Protein AF-A0A2D7CC64-F1 (afdb_monomer_lite)

Secondary structure (DSSP, 8-state):
-PPPP-SPEEEEEES--TT--HHHHHHHHHHHHHTTTSSEEEEEESS--HHHHHHHHHHT--EE--SS-------HHHHHTTHHHHHHHHHHHHHHTSHHHHHHHTT--EEEE-SSTTTGGGGGGS-TTS-B----SS--TT----

Sequence (146 aa):
MSEASDGPALLIVKGSFAQYGGAERDVVRQLETWLQVFSSIRIATLHGHPDMEAEAARLGIPVFTPTQTWKGDTSVLVRITAASSRAASRAWRAFLSSEDGQASLDGVDVVHPASGEGGVEAADALPADLPLHVHMLEPRRGLHGE

Radius of gyration: 15.21 Å; chains: 1; bounding box: 34×33×43 Å

pLDDT: mean 81.71, std 17.35, range [36.97, 97.94]

Foldseek 3Di:
DQDQAPAFEEEEFEAECDVVDPLSVVVLVCVVVVRNHYNAYEYEYLYDDPVSVVSCVVVVHHYFYDPDRDDQDPDPVCVVVCVSLVSLLVSLLVRCPDPSNVVSPPRGQAYEQRDDRSSVSNVNNDDPPRHYDYDDPDDPVPPDDD

Structure (mmCIF, N/CA/C/O backbone):
data_AF-A0A2D7CC64-F1
#
_entry.id   AF-A0A2D7CC64-F1
#
loop_
_atom_site.group_PDB
_atom_site.id
_atom_site.type_symbol
_atom_site.label_atom_id
_atom_site.label_alt_id
_atom_site.label_comp_id
_atom_site.label_asym_id
_atom_site.label_entity_id
_atom_site.label_seq_id
_atom_site.pdbx_PDB_ins_code
_atom_site.Cartn_x
_atom_site.Cartn_y
_atom_site.Cartn_z
_atom_site.occupancy
_atom_site.B_iso_or_equiv
_atom_site.auth_seq_id
_atom_site.auth_comp_id
_atom_site.auth_asym_id
_atom_site.auth_atom_id
_atom_site.pdbx_PDB_model_num
ATOM 1 N N . MET A 1 1 ? -17.721 16.869 10.052 1.00 38.38 1 MET A N 1
ATOM 2 C CA . MET A 1 1 ? -17.011 15.852 10.851 1.00 38.38 1 MET A CA 1
ATOM 3 C C . MET A 1 1 ? -17.650 14.530 10.482 1.00 38.38 1 MET A C 1
ATOM 5 O O . MET A 1 1 ? -18.798 14.334 10.848 1.00 38.38 1 MET A O 1
ATOM 9 N N . SER A 1 2 ? -16.999 13.741 9.624 1.00 45.75 2 SER A N 1
ATOM 10 C CA . SER A 1 2 ? -17.501 12.416 9.232 1.00 45.75 2 SER A CA 1
ATOM 11 C C . SER A 1 2 ? -17.508 11.523 10.469 1.00 45.75 2 SER A C 1
ATOM 13 O O . SER A 1 2 ? -16.517 11.532 11.200 1.00 45.75 2 SER A O 1
ATOM 15 N N . GLU A 1 3 ? -18.598 10.803 10.730 1.00 50.25 3 GLU A N 1
ATOM 16 C CA . GLU A 1 3 ? -18.569 9.710 11.706 1.00 50.25 3 GLU A CA 1
ATOM 17 C C . GLU A 1 3 ? -17.494 8.702 11.280 1.00 50.25 3 GLU A C 1
ATOM 19 O O . GLU A 1 3 ? -17.304 8.457 10.085 1.00 50.25 3 GLU A O 1
ATOM 24 N N . ALA A 1 4 ? -16.747 8.175 12.251 1.00 56.34 4 ALA A N 1
ATOM 25 C CA . ALA A 1 4 ? -15.810 7.091 12.000 1.00 56.34 4 ALA A CA 1
ATOM 26 C C . ALA A 1 4 ? -16.622 5.852 11.607 1.00 56.34 4 ALA A C 1
ATOM 28 O O . ALA A 1 4 ? -17.507 5.430 12.348 1.00 56.34 4 ALA A O 1
ATOM 29 N N . SER A 1 5 ? -16.357 5.317 10.419 1.00 63.38 5 SER A N 1
ATOM 30 C CA . SER A 1 5 ? -17.005 4.101 9.935 1.00 63.38 5 SER A CA 1
ATOM 31 C C . SER A 1 5 ? -16.578 2.905 10.800 1.00 63.38 5 SER A C 1
ATOM 33 O O . SER A 1 5 ? -15.390 2.749 11.070 1.00 63.38 5 SER A O 1
ATOM 35 N N . ASP A 1 6 ? -17.522 2.040 11.182 1.00 82.06 6 ASP A N 1
ATOM 36 C CA . ASP A 1 6 ? -17.272 0.758 11.881 1.00 82.06 6 ASP A CA 1
ATOM 37 C C . ASP A 1 6 ? -16.826 -0.364 10.912 1.00 82.06 6 ASP A C 1
ATOM 39 O O . ASP A 1 6 ? -16.908 -1.555 11.200 1.00 82.06 6 ASP A O 1
ATOM 43 N N . GLY A 1 7 ? -16.425 0.010 9.693 1.00 89.25 7 GLY A N 1
ATOM 44 C CA . GLY A 1 7 ? -15.944 -0.912 8.670 1.00 89.25 7 GLY A CA 1
ATOM 45 C C . GLY A 1 7 ? -14.536 -1.455 8.946 1.00 89.25 7 GLY A C 1
ATOM 46 O O . GLY A 1 7 ? -13.840 -0.980 9.842 1.00 89.25 7 GLY A O 1
ATOM 47 N N . PRO A 1 8 ? -14.064 -2.426 8.151 1.00 94.75 8 PRO A N 1
ATOM 48 C CA . PRO A 1 8 ? -12.755 -3.040 8.364 1.00 94.75 8 PRO A CA 1
ATOM 49 C C . PRO A 1 8 ? -11.599 -2.050 8.150 1.00 94.75 8 PRO A C 1
ATOM 51 O O . PRO A 1 8 ? -11.731 -1.060 7.425 1.00 94.75 8 PRO A O 1
ATOM 54 N N . ALA A 1 9 ? -10.449 -2.328 8.756 1.00 96.38 9 ALA A N 1
ATOM 55 C CA . ALA A 1 9 ? -9.187 -1.657 8.489 1.00 96.38 9 ALA A CA 1
ATOM 56 C C . ALA A 1 9 ? -8.549 -2.208 7.204 1.00 96.38 9 ALA A C 1
ATOM 58 O O . ALA A 1 9 ? -8.242 -3.398 7.094 1.00 96.38 9 ALA A O 1
ATOM 59 N N . LEU A 1 10 ? -8.344 -1.330 6.222 1.00 96.94 10 LEU A N 1
ATOM 60 C CA . LEU A 1 10 ? -7.865 -1.677 4.887 1.00 96.94 10 LEU A CA 1
ATOM 61 C C . LEU A 1 10 ? -6.377 -1.363 4.717 1.00 96.94 10 LEU A C 1
ATOM 63 O O . LEU A 1 10 ? -5.946 -0.225 4.917 1.00 96.94 10 LEU A O 1
ATOM 67 N N . LEU A 1 11 ? -5.617 -2.331 4.207 1.00 97.19 11 LEU A N 1
ATOM 68 C CA . LEU A 1 11 ? -4.294 -2.095 3.632 1.00 97.19 11 LEU A CA 1
ATOM 69 C C . LEU A 1 11 ? -4.353 -2.165 2.105 1.00 97.19 11 LEU A C 1
ATOM 71 O O . LEU A 1 11 ? -4.629 -3.211 1.518 1.00 97.19 11 LEU A O 1
ATOM 75 N N . ILE A 1 12 ? -4.037 -1.057 1.445 1.00 95.50 12 ILE A N 1
ATOM 76 C CA . ILE A 1 12 ? -3.846 -1.008 -0.004 1.00 95.50 12 ILE A CA 1
ATOM 77 C C . ILE A 1 12 ? -2.398 -1.373 -0.305 1.00 95.50 12 ILE A C 1
ATOM 79 O O . ILE A 1 12 ? -1.474 -0.736 0.197 1.00 95.50 12 ILE A O 1
ATOM 83 N N . VAL A 1 13 ? -2.193 -2.362 -1.170 1.00 93.38 13 VAL A N 1
ATOM 84 C CA . VAL A 1 13 ? -0.859 -2.808 -1.583 1.00 93.38 13 VAL A CA 1
ATOM 85 C C . VAL A 1 13 ? -0.664 -2.530 -3.064 1.00 93.38 13 VAL A C 1
ATOM 87 O O . VAL A 1 13 ? -1.455 -2.977 -3.893 1.00 93.38 13 VAL A O 1
ATOM 90 N N . LYS A 1 14 ? 0.405 -1.819 -3.430 1.00 89.44 14 LYS A N 1
ATOM 91 C CA . LYS A 1 14 ? 0.748 -1.591 -4.840 1.00 89.44 14 LYS A CA 1
ATOM 92 C C . LYS A 1 14 ? 2.250 -1.643 -5.063 1.00 89.44 14 LYS A C 1
ATOM 94 O O . LYS A 1 14 ? 3.007 -1.016 -4.342 1.00 89.44 14 LYS A O 1
ATOM 99 N N . GLY A 1 15 ? 2.697 -2.384 -6.078 1.00 86.81 15 GLY A N 1
ATOM 100 C CA . GLY A 1 15 ? 4.132 -2.553 -6.340 1.00 86.81 15 GLY A CA 1
ATOM 101 C C . GLY A 1 15 ? 4.845 -1.233 -6.643 1.00 86.81 15 GLY A C 1
ATOM 102 O O . GLY A 1 15 ? 5.929 -0.979 -6.128 1.00 86.81 15 GLY A O 1
ATOM 103 N N . SER A 1 16 ? 4.241 -0.370 -7.459 1.00 86.44 16 SER A N 1
ATOM 104 C CA . SER A 1 16 ? 4.819 0.930 -7.789 1.00 86.44 16 SER A CA 1
ATOM 105 C C . SER A 1 16 ? 3.753 1.953 -8.165 1.00 86.44 16 SER A C 1
ATOM 107 O O . SER A 1 16 ? 2.830 1.650 -8.921 1.00 86.44 16 SER A O 1
ATOM 109 N N . PHE A 1 17 ? 3.927 3.179 -7.673 1.00 88.12 17 PHE A N 1
ATOM 110 C CA . PHE A 1 17 ? 3.231 4.383 -8.121 1.00 88.12 17 PHE A CA 1
ATOM 111 C C . PHE A 1 17 ? 4.078 5.231 -9.083 1.00 88.12 17 PHE A C 1
ATOM 113 O O . PHE A 1 17 ? 3.596 6.252 -9.560 1.00 88.12 17 PHE A O 1
ATOM 120 N N . ALA A 1 18 ? 5.305 4.815 -9.417 1.00 84.69 18 ALA A N 1
ATOM 121 C CA . ALA A 1 18 ? 6.281 5.644 -10.131 1.00 84.69 18 ALA A CA 1
ATOM 122 C C . ALA A 1 18 ? 5.812 6.131 -11.511 1.00 84.69 18 ALA A C 1
ATOM 124 O O . ALA A 1 18 ? 6.178 7.222 -11.935 1.00 84.69 18 ALA A O 1
ATOM 125 N N . GLN A 1 19 ? 5.012 5.329 -12.224 1.00 83.69 19 GLN A N 1
ATOM 126 C CA . GLN A 1 19 ? 4.438 5.738 -13.513 1.00 83.69 19 GLN A CA 1
ATOM 127 C C . GLN A 1 19 ? 3.271 6.717 -13.362 1.00 83.69 19 GLN A C 1
ATOM 129 O O . GLN A 1 19 ? 2.948 7.421 -14.315 1.00 83.69 19 GLN A O 1
ATOM 134 N N . TYR A 1 20 ? 2.617 6.700 -12.198 1.00 87.00 20 TYR A N 1
ATOM 135 C CA . TYR A 1 20 ? 1.445 7.499 -11.858 1.00 87.00 20 TYR A CA 1
ATOM 136 C C . TYR A 1 20 ? 0.396 7.577 -12.984 1.00 87.00 20 TYR A C 1
ATOM 138 O O . TYR A 1 20 ? -0.148 8.630 -13.327 1.00 87.00 20 TYR A O 1
ATOM 146 N N . GLY A 1 21 ? 0.142 6.425 -13.609 1.00 85.56 21 GLY A N 1
ATOM 147 C CA . GLY A 1 21 ? -0.718 6.265 -14.768 1.00 85.56 21 GLY A CA 1
ATOM 148 C C . GLY A 1 21 ? -2.202 6.271 -14.412 1.00 85.56 21 GLY A C 1
ATOM 149 O O . GLY A 1 21 ? -2.635 6.818 -13.399 1.00 85.56 21 GLY A O 1
ATOM 150 N N . GLY A 1 22 ? -3.029 5.719 -15.303 1.00 85.62 22 GLY A N 1
ATOM 151 C CA . GLY A 1 22 ? -4.475 5.629 -15.077 1.00 85.62 22 GLY A CA 1
ATOM 152 C C . GLY A 1 22 ? -4.822 4.809 -13.831 1.00 85.62 22 GLY A C 1
ATOM 153 O O . GLY A 1 22 ? -5.578 5.287 -12.995 1.00 85.62 22 GLY A O 1
ATOM 154 N N . ALA A 1 23 ? -4.214 3.630 -13.681 1.00 82.38 23 ALA A N 1
ATOM 155 C CA . ALA A 1 23 ? -4.484 2.717 -12.570 1.00 82.38 23 ALA A CA 1
ATOM 156 C C . ALA A 1 23 ? -4.039 3.288 -11.213 1.00 82.38 23 ALA A C 1
ATOM 158 O O . ALA A 1 23 ? -4.765 3.202 -10.230 1.00 82.38 23 ALA A O 1
ATOM 159 N N . GLU A 1 24 ? -2.859 3.910 -11.156 1.00 88.62 24 GLU A N 1
ATOM 160 C CA . GLU A 1 24 ? -2.337 4.558 -9.949 1.00 88.62 24 GLU A CA 1
ATOM 161 C C . GLU A 1 24 ? -3.239 5.711 -9.500 1.00 88.62 24 GLU A C 1
ATOM 163 O O . GLU A 1 24 ? -3.610 5.796 -8.331 1.00 88.62 24 GLU A O 1
ATOM 168 N N . ARG A 1 25 ? -3.616 6.589 -10.438 1.00 91.50 25 ARG A N 1
ATOM 169 C CA . ARG A 1 25 ? -4.472 7.743 -10.143 1.00 91.50 25 ARG A CA 1
ATOM 170 C C . ARG A 1 25 ? -5.891 7.333 -9.773 1.00 91.50 25 ARG A C 1
ATOM 172 O O . ARG A 1 25 ? -6.528 8.049 -9.011 1.00 91.50 25 ARG A O 1
ATOM 179 N N . ASP A 1 26 ? -6.385 6.219 -10.303 1.00 90.00 26 ASP A N 1
ATOM 180 C CA . ASP A 1 26 ? -7.705 5.696 -9.957 1.00 90.00 26 ASP A CA 1
ATOM 181 C C . ASP A 1 26 ? -7.780 5.256 -8.490 1.00 90.00 26 ASP A C 1
ATOM 183 O O . ASP A 1 26 ? -8.737 5.604 -7.802 1.00 90.00 26 ASP A O 1
ATOM 187 N N . VAL A 1 27 ? -6.735 4.593 -7.976 1.00 91.00 27 VAL A N 1
ATOM 188 C CA . VAL A 1 27 ? -6.624 4.274 -6.541 1.00 91.00 27 VAL A CA 1
ATOM 189 C C . VAL A 1 27 ? -6.649 5.554 -5.710 1.00 91.00 27 VAL A C 1
ATOM 191 O O . VAL A 1 27 ? -7.458 5.678 -4.796 1.00 91.00 27 VAL A O 1
ATOM 194 N N . VAL A 1 28 ? -5.800 6.529 -6.054 1.00 94.69 28 VAL A N 1
ATOM 195 C CA . VAL A 1 28 ? -5.671 7.780 -5.288 1.00 94.69 28 VAL A CA 1
ATOM 196 C C . VAL A 1 28 ? -6.982 8.572 -5.261 1.00 94.69 28 VAL A C 1
ATOM 198 O O . VAL A 1 28 ? -7.385 9.060 -4.210 1.00 94.69 28 VAL A O 1
ATOM 201 N N . ARG A 1 29 ? -7.701 8.648 -6.387 1.00 94.31 29 ARG A N 1
ATOM 202 C CA . ARG A 1 29 ? -8.990 9.357 -6.480 1.00 94.31 29 ARG A CA 1
ATOM 203 C C . ARG A 1 29 ? -10.101 8.729 -5.644 1.00 94.31 29 ARG A C 1
ATOM 205 O O . ARG A 1 29 ? -11.038 9.430 -5.276 1.00 94.31 29 ARG A O 1
ATOM 212 N N . GLN A 1 30 ? -10.025 7.430 -5.374 1.00 93.31 30 GLN A N 1
ATOM 213 C CA . GLN A 1 30 ? -11.050 6.719 -4.613 1.00 93.31 30 GLN A CA 1
ATOM 214 C C . GLN A 1 30 ? -10.851 6.811 -3.097 1.00 93.31 30 GLN A C 1
ATOM 216 O O . GLN A 1 30 ? -11.809 6.577 -2.361 1.00 93.31 30 GLN A O 1
ATOM 221 N N . LEU A 1 31 ? -9.657 7.192 -2.620 1.00 95.31 31 LEU A N 1
ATOM 222 C CA . LEU A 1 31 ? -9.299 7.175 -1.195 1.00 95.31 31 LEU A CA 1
ATOM 223 C C . LEU A 1 31 ? -10.304 7.926 -0.314 1.00 95.31 31 LEU A C 1
ATOM 225 O O . LEU A 1 31 ? -10.759 7.387 0.690 1.00 95.31 31 LEU A O 1
ATOM 229 N N . GLU A 1 32 ? -10.707 9.134 -0.712 1.00 94.62 32 GLU A N 1
ATOM 230 C CA . GLU A 1 32 ? -11.655 9.949 0.060 1.00 94.62 32 GLU A CA 1
ATOM 231 C C . GLU A 1 32 ? -13.034 9.281 0.192 1.00 94.62 32 GLU A C 1
ATOM 233 O O . GLU A 1 32 ? -13.670 9.359 1.242 1.00 94.62 32 GLU A O 1
ATOM 238 N N . THR A 1 33 ? -13.470 8.560 -0.847 1.00 94.44 33 THR A N 1
ATOM 239 C CA . THR A 1 33 ? -14.715 7.779 -0.811 1.00 94.44 33 THR A CA 1
ATOM 240 C C . THR A 1 33 ? -14.553 6.528 0.046 1.00 94.44 33 THR A C 1
ATOM 242 O O . THR A 1 33 ? -15.442 6.188 0.821 1.00 94.44 33 THR A O 1
ATOM 245 N N . TRP A 1 34 ? -13.415 5.842 -0.051 1.00 94.38 34 TRP A N 1
ATOM 246 C CA . TRP A 1 34 ? -13.147 4.640 0.736 1.00 94.38 34 TRP A CA 1
ATOM 247 C C . TRP A 1 34 ? -13.056 4.932 2.237 1.00 94.38 34 TRP A C 1
ATOM 249 O O . TRP A 1 34 ? -13.490 4.102 3.031 1.00 94.38 34 TRP A O 1
ATOM 259 N N . LEU A 1 35 ? -12.604 6.122 2.644 1.00 95.00 35 LEU A N 1
ATOM 260 C CA . LEU A 1 35 ? -12.630 6.551 4.052 1.00 95.00 35 LEU A CA 1
ATOM 261 C C . LEU A 1 35 ? -14.049 6.638 4.647 1.00 95.00 35 LEU A C 1
ATOM 263 O O . LEU A 1 35 ? -14.192 6.720 5.862 1.00 95.00 35 LEU A O 1
ATOM 267 N N . GLN A 1 36 ? -15.100 6.612 3.820 1.00 93.75 36 GLN A N 1
ATOM 268 C CA . GLN A 1 36 ? -16.493 6.535 4.281 1.00 93.75 36 GLN A CA 1
ATOM 269 C C . GLN A 1 36 ? -16.949 5.094 4.569 1.00 93.75 36 GLN A C 1
ATOM 271 O O . GLN A 1 36 ? -18.012 4.894 5.149 1.00 93.75 36 GLN A O 1
ATOM 276 N N . VAL A 1 37 ? -16.180 4.094 4.124 1.00 93.50 37 VAL A N 1
ATOM 277 C CA . VAL A 1 37 ? -16.540 2.664 4.158 1.00 93.50 37 VAL A CA 1
ATOM 278 C C . VAL A 1 37 ? -15.608 1.858 5.061 1.00 93.50 37 VAL A C 1
ATOM 280 O O . VAL A 1 37 ? -16.042 0.896 5.686 1.00 93.50 37 VAL A O 1
ATOM 283 N N . PHE A 1 38 ? -14.330 2.226 5.124 1.00 95.38 38 PHE A N 1
ATOM 284 C CA . PHE A 1 38 ? -13.318 1.569 5.948 1.00 95.38 38 PHE A CA 1
ATOM 285 C C . PHE A 1 38 ? -13.035 2.410 7.192 1.00 95.38 38 PHE A C 1
ATOM 287 O O . PHE A 1 38 ? -12.997 3.637 7.109 1.00 95.38 38 PHE A O 1
ATOM 294 N N . SER A 1 39 ? -12.839 1.769 8.347 1.00 94.19 39 SER A N 1
ATOM 295 C CA . SER A 1 39 ? -12.501 2.481 9.593 1.00 94.19 39 SER A CA 1
ATOM 296 C C . SER A 1 39 ? -11.129 3.147 9.525 1.00 94.19 39 SER A C 1
ATOM 298 O O . SER A 1 39 ? -10.918 4.222 10.085 1.00 94.19 39 SER A O 1
ATOM 300 N N . SER A 1 40 ? -10.189 2.522 8.816 1.00 95.81 40 SER A N 1
ATOM 301 C CA . SER A 1 40 ? -8.881 3.089 8.510 1.00 95.81 40 SER A CA 1
ATOM 302 C C . SER A 1 40 ? -8.365 2.577 7.171 1.00 95.81 40 SER A C 1
ATOM 304 O O . SER A 1 40 ? -8.701 1.476 6.735 1.00 95.81 40 SER A O 1
ATOM 306 N N . ILE A 1 41 ? -7.537 3.392 6.519 1.00 97.19 41 ILE A N 1
ATOM 307 C CA . ILE A 1 41 ? -6.839 3.030 5.287 1.00 97.19 41 ILE A CA 1
ATOM 308 C C . ILE A 1 41 ? -5.350 3.249 5.508 1.00 97.19 41 ILE A C 1
ATOM 310 O O . ILE A 1 41 ? -4.941 4.280 6.037 1.00 97.19 41 ILE A O 1
ATOM 314 N N . ARG A 1 42 ? -4.544 2.284 5.074 1.00 97.56 42 ARG A N 1
ATOM 315 C CA . ARG A 1 42 ? -3.082 2.353 4.998 1.00 97.56 42 ARG A CA 1
ATOM 316 C C . ARG A 1 42 ? -2.641 2.041 3.572 1.00 97.56 42 ARG A C 1
ATOM 318 O O . ARG A 1 42 ? -3.314 1.283 2.873 1.00 97.56 42 ARG A O 1
ATOM 325 N N . ILE A 1 43 ? -1.506 2.583 3.141 1.00 96.75 43 ILE A N 1
ATOM 326 C CA . ILE A 1 43 ? -0.910 2.262 1.836 1.00 96.75 43 ILE A CA 1
ATOM 327 C C . ILE A 1 43 ? 0.470 1.655 2.058 1.00 96.75 43 ILE A C 1
ATOM 329 O O . ILE A 1 43 ? 1.320 2.283 2.675 1.00 96.75 43 ILE A O 1
ATOM 333 N N . ALA A 1 44 ? 0.720 0.475 1.499 1.00 95.62 44 ALA A N 1
ATOM 334 C CA . ALA A 1 44 ? 2.053 -0.091 1.353 1.00 95.62 44 ALA A CA 1
ATOM 335 C C . ALA A 1 44 ? 2.459 -0.084 -0.126 1.00 95.62 44 ALA A C 1
ATOM 337 O O . ALA A 1 44 ? 1.740 -0.599 -0.991 1.00 95.62 44 ALA A O 1
ATOM 338 N N . THR A 1 45 ? 3.627 0.482 -0.430 1.00 93.25 45 THR A N 1
ATOM 339 C CA . THR A 1 45 ? 4.186 0.494 -1.786 1.00 93.25 45 THR A CA 1
ATOM 340 C C . THR A 1 45 ? 5.684 0.255 -1.787 1.00 93.25 45 THR A C 1
ATOM 342 O O . THR A 1 45 ? 6.390 0.751 -0.919 1.00 93.25 45 THR A O 1
ATOM 345 N N . LEU A 1 46 ? 6.204 -0.468 -2.783 1.00 90.69 46 LEU A N 1
ATOM 346 C CA . LEU A 1 46 ? 7.656 -0.609 -2.943 1.00 90.69 46 LEU A CA 1
ATOM 347 C C . LEU A 1 46 ? 8.290 0.615 -3.627 1.00 90.69 46 LEU A C 1
ATOM 349 O O . LEU A 1 46 ? 9.515 0.764 -3.619 1.00 90.69 46 LEU A O 1
ATOM 353 N N . HIS A 1 47 ? 7.469 1.475 -4.241 1.00 88.94 47 HIS A N 1
ATOM 354 C CA . HIS A 1 47 ? 7.906 2.699 -4.905 1.00 88.94 47 HIS A CA 1
ATOM 355 C C . HIS A 1 47 ? 6.794 3.754 -4.903 1.00 88.94 47 HIS A C 1
ATOM 357 O O . HIS A 1 47 ? 5.782 3.600 -5.592 1.00 88.94 47 HIS A O 1
ATOM 363 N N . GLY A 1 48 ? 6.980 4.816 -4.118 1.00 88.88 48 GLY A N 1
ATOM 364 C CA . GLY A 1 48 ? 6.051 5.944 -4.007 1.00 88.88 48 GLY A CA 1
ATOM 365 C C . GLY A 1 48 ? 6.025 6.876 -5.224 1.00 88.88 48 GLY A C 1
ATOM 366 O O . GLY A 1 48 ? 6.739 6.681 -6.209 1.00 88.88 48 GLY A O 1
ATOM 367 N N . HIS A 1 49 ? 5.166 7.891 -5.147 1.00 91.75 49 HIS A N 1
ATOM 368 C CA . HIS A 1 49 ? 5.105 9.011 -6.085 1.00 91.75 49 HIS A CA 1
ATOM 369 C C . HIS A 1 49 ? 4.687 10.272 -5.313 1.00 91.75 49 HIS A C 1
ATOM 371 O O . HIS A 1 49 ? 3.737 10.177 -4.532 1.00 91.75 49 HIS A O 1
ATOM 377 N N . PRO A 1 50 ? 5.306 11.446 -5.550 1.00 93.44 50 PRO A N 1
ATOM 378 C CA . PRO A 1 50 ? 5.038 12.654 -4.764 1.00 93.44 50 PRO A CA 1
ATOM 379 C C . PRO A 1 50 ? 3.558 13.047 -4.704 1.00 93.44 50 PRO A C 1
ATOM 381 O O . PRO A 1 50 ? 3.051 13.369 -3.636 1.00 93.44 50 PRO A O 1
ATOM 384 N N . ASP A 1 51 ? 2.838 12.958 -5.825 1.00 94.62 51 ASP A N 1
ATOM 385 C CA . ASP A 1 51 ? 1.408 13.302 -5.859 1.00 94.62 51 ASP A CA 1
ATOM 386 C C . ASP A 1 51 ? 0.540 12.326 -5.046 1.00 94.62 51 ASP A C 1
ATOM 388 O O . ASP A 1 51 ? -0.465 12.733 -4.468 1.00 94.62 51 ASP A O 1
ATOM 392 N N . MET A 1 52 ? 0.921 11.044 -4.989 1.00 95.38 52 MET A N 1
ATOM 393 C CA . MET A 1 52 ? 0.232 10.052 -4.157 1.00 95.38 52 MET A CA 1
ATOM 394 C C . MET A 1 52 ? 0.486 10.336 -2.678 1.00 95.38 52 MET A C 1
ATOM 396 O O . MET A 1 52 ? -0.449 10.339 -1.886 1.00 95.38 52 MET A O 1
ATOM 400 N N . GLU A 1 53 ? 1.742 10.611 -2.321 1.00 96.25 53 GLU A N 1
ATOM 401 C CA . GLU A 1 53 ? 2.153 10.912 -0.947 1.00 96.25 53 GLU A CA 1
ATOM 402 C C . GLU A 1 53 ? 1.508 12.204 -0.438 1.00 96.25 53 GLU A C 1
ATOM 404 O O . GLU A 1 53 ? 1.039 12.249 0.697 1.00 96.25 53 GLU A O 1
ATOM 409 N N . ALA A 1 54 ? 1.420 13.232 -1.286 1.00 97.38 54 ALA A N 1
ATOM 410 C CA . ALA A 1 54 ? 0.750 14.487 -0.963 1.00 97.38 54 ALA A CA 1
ATOM 411 C C . ALA A 1 54 ? -0.746 14.284 -0.689 1.00 97.38 54 ALA A C 1
ATOM 413 O O . ALA A 1 54 ? -1.274 14.834 0.278 1.00 97.38 54 ALA A O 1
ATOM 414 N N . GLU A 1 55 ? -1.424 13.475 -1.505 1.00 97.56 55 GLU A N 1
ATOM 415 C CA . GLU A 1 55 ? -2.845 13.191 -1.312 1.00 97.56 55 GLU A CA 1
ATOM 416 C C . GLU A 1 55 ? -3.095 12.299 -0.089 1.00 97.56 55 GLU A C 1
ATOM 418 O O . GLU A 1 55 ? -3.994 12.577 0.705 1.00 97.56 55 GLU A O 1
ATOM 423 N N . ALA A 1 56 ? -2.264 11.276 0.124 1.00 97.38 56 ALA A N 1
ATOM 424 C CA . ALA A 1 56 ? -2.328 10.447 1.322 1.00 97.38 56 ALA A CA 1
ATOM 425 C C . ALA A 1 56 ? -2.116 11.294 2.588 1.00 97.38 56 ALA A C 1
ATOM 427 O O . ALA A 1 56 ? -2.903 11.202 3.528 1.00 97.38 56 ALA A O 1
ATOM 428 N N . ALA A 1 57 ? -1.133 12.200 2.582 1.00 97.75 57 ALA A N 1
ATOM 429 C CA . ALA A 1 57 ? -0.899 13.135 3.678 1.00 97.75 57 ALA A CA 1
ATOM 430 C C . ALA A 1 57 ? -2.086 14.090 3.897 1.00 97.75 57 ALA A C 1
ATOM 432 O O . ALA A 1 57 ? -2.489 14.299 5.042 1.00 97.75 57 ALA A O 1
ATOM 433 N N . ARG A 1 58 ? -2.689 14.627 2.823 1.00 97.94 58 ARG A N 1
ATOM 434 C CA . ARG A 1 58 ? -3.900 15.471 2.896 1.00 97.94 58 ARG A CA 1
ATOM 435 C C . ARG A 1 58 ? -5.054 14.747 3.591 1.00 97.94 58 ARG A C 1
ATOM 437 O O . ARG A 1 58 ? -5.804 15.371 4.339 1.00 97.94 58 ARG A O 1
ATOM 444 N N . LEU A 1 59 ? -5.191 13.449 3.334 1.00 97.25 59 LEU A N 1
ATOM 445 C CA . LEU A 1 59 ? -6.247 12.594 3.871 1.00 97.25 59 LEU A CA 1
ATOM 446 C C . LEU 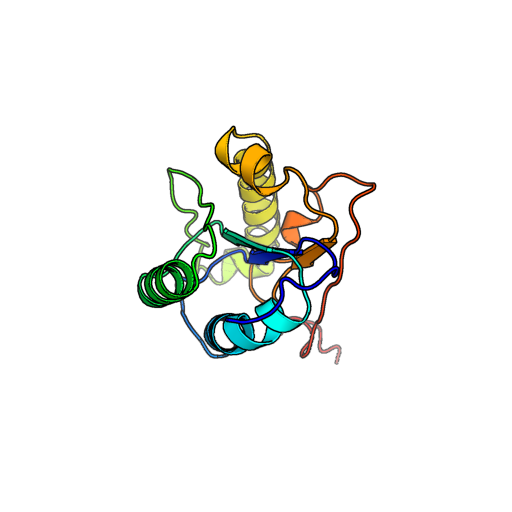A 1 59 ? -5.901 11.953 5.227 1.00 97.25 59 LEU A C 1
ATOM 448 O O . LEU A 1 59 ? -6.746 11.273 5.803 1.00 97.25 59 LEU A O 1
ATOM 452 N N . GLY A 1 60 ? -4.685 12.154 5.748 1.00 97.06 60 GLY A N 1
ATOM 453 C CA . GLY A 1 60 ? -4.222 11.505 6.979 1.00 97.06 60 GLY A CA 1
ATOM 454 C C . GLY A 1 60 ? -3.997 9.993 6.839 1.00 97.06 60 GLY A C 1
ATOM 455 O O . GLY A 1 60 ? -4.037 9.274 7.834 1.00 97.06 60 GLY A O 1
ATOM 456 N N . ILE A 1 61 ? -3.773 9.507 5.617 1.00 97.81 61 ILE A N 1
ATOM 457 C CA . ILE A 1 61 ? -3.518 8.099 5.308 1.00 97.81 61 ILE A CA 1
ATOM 458 C C . ILE A 1 61 ? -2.012 7.825 5.444 1.00 97.81 61 ILE A C 1
ATOM 460 O O . ILE A 1 61 ? -1.218 8.423 4.712 1.00 97.81 61 ILE A O 1
ATOM 464 N N . PRO A 1 62 ? -1.581 6.919 6.341 1.00 97.38 62 PRO A N 1
ATOM 465 C CA . PRO A 1 62 ? -0.179 6.541 6.451 1.00 97.38 62 PRO A CA 1
ATOM 466 C C . PRO A 1 62 ? 0.281 5.747 5.220 1.00 97.38 62 PRO A C 1
ATOM 468 O O . PRO A 1 62 ? -0.403 4.832 4.743 1.00 97.38 62 PRO A O 1
ATOM 471 N N . VAL A 1 63 ? 1.476 6.091 4.738 1.00 96.69 63 VAL A N 1
ATOM 472 C CA . VAL A 1 63 ? 2.148 5.435 3.613 1.00 96.69 63 VAL A CA 1
ATOM 473 C C . VAL A 1 63 ? 3.411 4.755 4.122 1.00 96.69 63 VAL A C 1
ATOM 475 O O . VAL A 1 63 ? 4.268 5.393 4.728 1.00 96.69 63 VAL A O 1
ATOM 478 N N . PHE A 1 64 ? 3.537 3.467 3.832 1.00 95.75 64 PHE A N 1
ATOM 479 C CA . PHE A 1 64 ? 4.684 2.644 4.172 1.00 95.75 64 PHE A CA 1
ATOM 480 C C . PHE A 1 64 ? 5.435 2.279 2.891 1.00 95.75 64 PHE A C 1
ATOM 482 O O . PHE A 1 64 ? 4.865 1.735 1.940 1.00 95.75 64 PHE A O 1
ATOM 489 N N . THR A 1 65 ? 6.726 2.592 2.864 1.00 91.06 65 THR A N 1
ATOM 490 C CA . THR A 1 65 ? 7.625 2.310 1.742 1.00 91.06 65 THR A CA 1
ATOM 491 C C . THR A 1 65 ? 8.972 1.846 2.284 1.00 91.06 65 THR A C 1
ATOM 493 O O . THR A 1 65 ? 9.409 2.353 3.316 1.00 91.06 65 THR A O 1
ATOM 496 N N . PRO A 1 66 ? 9.673 0.909 1.623 1.00 85.62 66 PRO A N 1
ATOM 497 C CA . PRO A 1 66 ? 11.021 0.545 2.030 1.00 85.62 66 PRO A CA 1
ATOM 498 C C . PRO A 1 66 ? 11.966 1.750 1.930 1.00 85.62 66 PRO A C 1
ATOM 500 O O . PRO A 1 66 ? 11.866 2.557 1.002 1.00 85.62 66 PRO A O 1
ATOM 503 N N . THR A 1 67 ? 12.946 1.819 2.838 1.00 75.44 67 THR A N 1
ATOM 504 C CA . THR A 1 67 ? 14.001 2.852 2.844 1.00 75.44 67 THR A CA 1
ATOM 505 C C . THR A 1 67 ? 14.774 2.899 1.524 1.00 75.44 67 THR A C 1
ATOM 507 O O . THR A 1 67 ? 15.221 3.958 1.089 1.00 75.44 67 THR A O 1
ATOM 510 N N . GLN A 1 68 ? 14.930 1.744 0.868 1.00 70.81 68 GLN A N 1
ATOM 511 C CA . GLN A 1 68 ? 15.462 1.650 -0.484 1.00 70.81 68 GLN A CA 1
ATOM 512 C C . GLN A 1 68 ? 14.331 1.327 -1.459 1.00 70.81 68 GLN A C 1
ATOM 514 O O . GLN A 1 68 ? 13.771 0.233 -1.449 1.00 70.81 68 GLN A O 1
ATOM 519 N N . THR A 1 69 ? 14.023 2.289 -2.323 1.00 67.94 69 THR A N 1
ATOM 520 C CA . THR A 1 69 ? 12.967 2.183 -3.328 1.00 67.94 69 THR A CA 1
ATOM 521 C C . THR A 1 69 ? 13.234 1.051 -4.317 1.00 67.94 69 THR A C 1
ATOM 523 O O . THR A 1 69 ? 14.293 0.999 -4.952 1.00 67.94 69 THR A O 1
ATOM 526 N N . TRP A 1 70 ? 12.245 0.180 -4.517 1.00 65.25 70 TRP A N 1
ATOM 527 C CA . TRP A 1 70 ? 12.296 -0.830 -5.566 1.00 65.25 70 TRP A CA 1
ATOM 528 C C . TRP A 1 70 ? 12.121 -0.172 -6.938 1.00 65.25 70 TRP A C 1
ATOM 530 O O . TRP A 1 70 ? 11.118 0.485 -7.227 1.00 65.25 70 TRP A O 1
ATOM 540 N N . LYS A 1 71 ? 13.094 -0.361 -7.826 1.00 60.19 71 LYS A N 1
ATOM 541 C CA . LYS A 1 71 ? 12.962 -0.000 -9.239 1.00 60.19 71 LYS A CA 1
ATOM 542 C C . LYS A 1 71 ? 12.648 -1.274 -10.009 1.00 60.19 71 LYS A C 1
ATOM 544 O O . LYS A 1 71 ? 13.493 -2.159 -10.090 1.00 60.19 71 LYS A O 1
ATOM 549 N N . GLY A 1 72 ? 11.433 -1.374 -10.543 1.00 55.56 72 GLY A N 1
ATOM 550 C CA . GLY A 1 72 ? 11.105 -2.435 -11.488 1.00 55.56 72 GLY A CA 1
ATOM 551 C C . GLY A 1 72 ? 12.022 -2.353 -12.708 1.00 55.56 72 GLY A C 1
ATOM 552 O O . GLY A 1 72 ? 12.252 -1.268 -13.248 1.00 55.56 72 GLY A O 1
ATOM 553 N N . ASP A 1 73 ? 12.567 -3.491 -13.133 1.00 53.03 73 ASP A N 1
ATOM 554 C CA . ASP A 1 73 ? 13.411 -3.556 -14.323 1.00 53.03 73 ASP A CA 1
ATOM 555 C C . ASP A 1 73 ? 12.548 -3.421 -15.585 1.00 53.03 73 ASP A C 1
ATOM 557 O O . ASP A 1 73 ? 11.743 -4.286 -15.927 1.00 53.03 73 ASP A O 1
ATOM 561 N N . THR A 1 74 ? 12.748 -2.333 -16.330 1.00 49.00 74 THR A N 1
ATOM 562 C CA . THR A 1 74 ? 11.983 -1.997 -17.546 1.00 49.00 74 THR A CA 1
ATOM 563 C C . THR A 1 74 ? 12.410 -2.784 -18.794 1.00 49.00 74 THR A C 1
ATOM 565 O O . THR A 1 74 ? 11.807 -2.623 -19.862 1.00 49.00 74 THR A O 1
ATOM 568 N N . SER A 1 75 ? 13.398 -3.676 -18.680 1.00 44.75 75 SER A N 1
ATOM 569 C CA . SER A 1 75 ? 13.910 -4.496 -19.785 1.00 44.75 75 SER A CA 1
ATOM 570 C C . SER A 1 75 ? 12.873 -5.504 -20.307 1.00 44.75 75 SER A C 1
ATOM 572 O O . SER A 1 75 ? 12.300 -6.294 -19.556 1.00 44.75 75 SER A O 1
ATOM 574 N N . VAL A 1 76 ? 12.668 -5.520 -21.630 1.00 44.53 76 VAL A N 1
ATOM 575 C CA . VAL A 1 76 ? 11.746 -6.432 -22.343 1.00 44.53 76 VAL A CA 1
ATOM 576 C C . VAL A 1 76 ? 12.055 -7.910 -22.054 1.00 44.53 76 VAL A C 1
ATOM 578 O O . VAL A 1 76 ? 11.135 -8.709 -21.897 1.00 44.53 76 VAL A O 1
ATOM 581 N N . LEU A 1 77 ? 13.334 -8.268 -21.907 1.00 36.97 77 LEU A N 1
ATOM 582 C CA . LEU A 1 77 ? 13.780 -9.645 -21.645 1.00 36.97 77 LEU A CA 1
ATOM 583 C C . LEU A 1 77 ? 13.430 -10.131 -20.221 1.00 36.97 77 LEU A C 1
ATOM 585 O O . LEU A 1 77 ? 13.202 -11.321 -20.004 1.00 36.97 77 LEU A O 1
ATOM 589 N N . VAL A 1 78 ? 13.337 -9.220 -19.247 1.00 47.22 78 VAL A N 1
ATOM 590 C CA . VAL A 1 78 ? 13.019 -9.537 -17.838 1.00 47.22 78 VAL A CA 1
ATOM 591 C C . VAL A 1 78 ? 11.528 -9.843 -17.656 1.00 47.22 78 VAL A C 1
ATOM 593 O O . VAL A 1 78 ? 11.165 -10.715 -16.863 1.00 47.22 78 VAL A O 1
ATOM 596 N N . ARG A 1 79 ? 10.662 -9.192 -18.447 1.00 42.84 79 ARG A N 1
ATOM 597 C CA . ARG A 1 79 ? 9.213 -9.452 -18.452 1.00 42.84 79 ARG A CA 1
ATOM 598 C C . ARG A 1 79 ? 8.865 -10.838 -18.999 1.00 42.84 79 ARG A C 1
ATOM 600 O O . ARG A 1 79 ? 8.007 -11.507 -18.435 1.00 42.84 79 ARG A O 1
ATOM 607 N N . ILE A 1 80 ? 9.566 -11.295 -20.041 1.00 42.31 80 ILE A N 1
ATOM 608 C CA . ILE A 1 80 ? 9.332 -12.608 -20.678 1.00 42.31 80 ILE A CA 1
ATOM 609 C C . ILE A 1 80 ? 9.724 -13.773 -19.748 1.00 42.31 80 ILE A C 1
ATOM 611 O O . ILE A 1 80 ? 9.129 -14.842 -19.802 1.00 42.31 80 ILE A O 1
ATOM 615 N N . THR A 1 81 ? 10.692 -13.576 -18.849 1.00 44.28 81 THR A N 1
ATOM 616 C CA . THR A 1 81 ? 11.234 -14.653 -17.997 1.00 44.28 81 THR A CA 1
ATOM 617 C C . THR A 1 81 ? 10.549 -14.791 -16.632 1.00 44.28 81 THR A C 1
ATOM 619 O O . THR A 1 81 ? 11.032 -15.552 -15.790 1.00 44.28 81 THR A O 1
ATOM 622 N N . ALA A 1 82 ? 9.463 -14.047 -16.368 1.00 57.44 82 ALA A N 1
ATOM 623 C CA . ALA A 1 82 ? 8.849 -13.880 -15.038 1.00 57.44 82 ALA A CA 1
ATOM 624 C C . ALA A 1 82 ? 9.830 -13.380 -13.951 1.00 57.44 82 ALA A C 1
ATOM 626 O O . ALA A 1 82 ? 9.569 -13.474 -12.748 1.00 57.44 82 ALA A O 1
ATOM 627 N N . ALA A 1 83 ? 10.988 -12.848 -14.355 1.00 56.72 83 ALA A N 1
ATOM 628 C CA . ALA A 1 83 ? 12.010 -12.365 -13.439 1.00 56.72 83 ALA A CA 1
ATOM 629 C C . ALA A 1 83 ? 11.563 -11.093 -12.703 1.00 56.72 83 ALA A C 1
ATOM 631 O O . ALA A 1 83 ? 11.904 -10.948 -11.530 1.00 56.72 83 ALA A O 1
ATOM 632 N N . SER A 1 84 ? 10.737 -10.248 -13.335 1.00 63.44 84 SER A N 1
ATOM 633 C CA . SER A 1 84 ? 10.122 -9.083 -12.683 1.00 63.44 84 SER A CA 1
ATOM 634 C C . SER A 1 84 ? 9.173 -9.485 -11.549 1.00 63.44 84 SER A C 1
ATOM 636 O O . SER A 1 84 ? 9.254 -8.928 -10.459 1.00 63.44 84 SER A O 1
ATOM 638 N N . SER A 1 85 ? 8.358 -10.524 -11.756 1.00 68.81 85 SER A N 1
ATOM 639 C CA . SER A 1 85 ? 7.447 -11.056 -10.734 1.00 68.81 85 SER A CA 1
ATOM 640 C C . SER A 1 85 ? 8.215 -11.633 -9.537 1.00 68.81 85 SER A C 1
ATOM 642 O O . SER A 1 85 ? 8.018 -11.212 -8.401 1.00 68.81 85 SER A O 1
ATOM 644 N N . ARG A 1 86 ? 9.220 -12.492 -9.780 1.00 76.25 86 ARG A N 1
ATOM 645 C CA . ARG A 1 86 ? 10.075 -13.022 -8.696 1.00 76.25 86 ARG A CA 1
ATOM 646 C C . ARG A 1 86 ? 10.835 -11.925 -7.945 1.00 76.25 86 ARG A C 1
ATOM 648 O O . ARG A 1 86 ? 11.083 -12.068 -6.749 1.00 76.25 86 ARG A O 1
ATOM 655 N N . ALA A 1 87 ? 11.257 -10.867 -8.637 1.00 78.75 87 ALA A N 1
ATOM 656 C CA . ALA A 1 87 ? 11.913 -9.723 -8.014 1.00 78.75 87 ALA A CA 1
ATOM 657 C C . ALA A 1 87 ? 10.948 -8.937 -7.117 1.00 78.75 87 ALA A C 1
ATOM 659 O O . ALA A 1 87 ? 11.319 -8.627 -5.987 1.00 78.75 87 ALA A O 1
ATOM 660 N N . ALA A 1 88 ? 9.716 -8.694 -7.575 1.00 81.38 88 ALA A N 1
ATOM 661 C CA . ALA A 1 88 ? 8.671 -8.065 -6.773 1.00 81.38 88 ALA A CA 1
ATOM 662 C C . ALA A 1 88 ? 8.330 -8.901 -5.528 1.00 81.38 88 ALA A C 1
ATOM 664 O O . ALA A 1 88 ? 8.330 -8.360 -4.429 1.00 81.38 88 ALA A O 1
ATOM 665 N N . SER A 1 89 ? 8.159 -10.224 -5.650 1.00 84.81 89 SER A N 1
ATOM 666 C CA . SER A 1 89 ? 7.915 -11.093 -4.485 1.00 84.81 89 SER A CA 1
ATOM 667 C C . SER A 1 89 ? 9.054 -11.039 -3.464 1.00 84.81 89 SER A C 1
ATOM 669 O O . SER A 1 89 ? 8.809 -11.018 -2.261 1.00 84.81 89 SER A O 1
ATOM 671 N N . ARG A 1 90 ? 10.321 -11.001 -3.909 1.00 87.19 90 ARG A N 1
ATOM 672 C CA . ARG A 1 90 ? 11.464 -10.841 -2.991 1.00 87.19 90 ARG A CA 1
ATOM 673 C C . ARG A 1 90 ? 11.451 -9.481 -2.297 1.00 87.19 90 ARG A C 1
ATOM 675 O O . ARG A 1 90 ? 11.707 -9.431 -1.099 1.00 87.19 90 ARG A O 1
ATOM 682 N N . ALA A 1 91 ? 11.157 -8.412 -3.033 1.00 88.56 91 ALA A N 1
ATOM 683 C CA . ALA A 1 91 ? 11.065 -7.069 -2.475 1.00 88.56 91 ALA A CA 1
ATOM 684 C C . ALA A 1 91 ? 9.933 -6.968 -1.441 1.00 88.56 91 ALA A C 1
ATOM 686 O O . ALA A 1 91 ? 10.161 -6.447 -0.355 1.00 88.56 91 ALA A O 1
ATOM 687 N N . TRP A 1 92 ? 8.766 -7.559 -1.720 1.00 91.88 92 TRP A N 1
ATOM 688 C CA . TRP A 1 92 ? 7.665 -7.640 -0.761 1.00 91.88 92 TRP A CA 1
ATOM 689 C C . TRP A 1 92 ? 8.011 -8.440 0.482 1.00 91.88 92 TRP A C 1
ATOM 691 O O . TRP A 1 92 ? 7.771 -7.952 1.576 1.00 91.88 92 TRP A O 1
ATOM 701 N N . ARG A 1 93 ? 8.625 -9.624 0.350 1.00 91.88 93 ARG A N 1
ATOM 702 C CA . ARG A 1 93 ? 9.064 -10.401 1.521 1.00 91.88 93 ARG A CA 1
ATOM 703 C C . ARG A 1 93 ? 10.047 -9.616 2.380 1.00 91.88 93 ARG A C 1
ATOM 705 O O . ARG A 1 93 ? 9.909 -9.607 3.596 1.00 91.88 93 ARG A O 1
ATOM 712 N N . ALA A 1 94 ? 11.0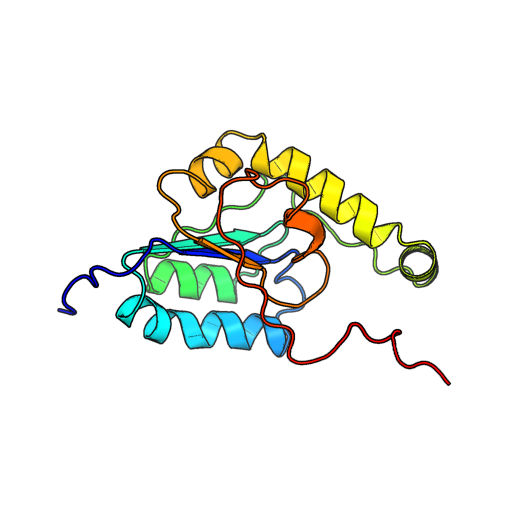21 -8.957 1.754 1.00 91.06 94 ALA A N 1
ATOM 713 C CA . ALA A 1 94 ? 12.001 -8.147 2.466 1.00 91.06 94 ALA A CA 1
ATOM 714 C C . ALA A 1 94 ? 11.345 -6.962 3.188 1.00 91.06 94 ALA A C 1
ATOM 716 O O . ALA A 1 94 ? 11.626 -6.740 4.361 1.00 91.06 94 ALA A O 1
ATOM 717 N N . PHE A 1 95 ? 10.453 -6.237 2.506 1.00 92.88 95 PHE A N 1
ATOM 718 C CA . PHE A 1 95 ? 9.743 -5.101 3.082 1.00 92.88 95 PHE A CA 1
ATOM 719 C C . PHE A 1 95 ? 8.782 -5.529 4.192 1.00 92.88 95 PHE A C 1
ATOM 721 O O . PHE A 1 95 ? 8.897 -5.034 5.299 1.00 92.88 95 PHE A O 1
ATOM 728 N N . LEU A 1 96 ? 7.892 -6.492 3.952 1.00 92.94 96 LEU A N 1
ATOM 729 C CA . LEU A 1 96 ? 6.929 -6.945 4.959 1.00 92.94 96 LEU A CA 1
ATOM 730 C C . LEU A 1 96 ? 7.600 -7.614 6.164 1.00 92.94 96 LEU A C 1
ATOM 732 O O . LEU A 1 96 ? 6.989 -7.671 7.219 1.00 92.94 96 LEU A O 1
ATOM 736 N N . SER A 1 97 ? 8.852 -8.071 6.051 1.00 93.31 97 SER A N 1
ATOM 737 C CA . SER A 1 97 ? 9.639 -8.571 7.192 1.00 93.31 97 SER A CA 1
ATOM 738 C C . SER A 1 97 ? 10.390 -7.470 7.960 1.00 93.31 97 SER A C 1
ATOM 740 O O . SER A 1 97 ? 11.029 -7.776 8.966 1.00 93.31 97 SER A O 1
ATOM 742 N N . SER A 1 98 ? 10.374 -6.216 7.492 1.00 93.56 98 SER A N 1
ATOM 743 C CA . SER A 1 98 ? 10.965 -5.078 8.206 1.00 93.56 98 SER A CA 1
ATOM 744 C C . SER A 1 98 ? 10.006 -4.514 9.257 1.00 93.56 98 SER A C 1
ATOM 746 O O . SER A 1 98 ? 8.819 -4.833 9.262 1.00 93.56 98 SER A O 1
ATOM 748 N N . GLU A 1 99 ? 10.512 -3.643 10.132 1.00 93.12 99 GLU A N 1
ATOM 749 C CA . GLU A 1 99 ? 9.694 -2.945 11.132 1.00 93.12 99 GLU A CA 1
ATOM 750 C C . GLU A 1 99 ? 8.556 -2.140 10.483 1.00 93.12 99 GLU A C 1
ATOM 752 O O . GLU A 1 99 ? 7.398 -2.328 10.845 1.00 93.12 99 GLU A O 1
ATOM 757 N N . ASP A 1 100 ? 8.857 -1.335 9.457 1.00 91.75 100 ASP A N 1
ATOM 758 C CA . ASP A 1 100 ? 7.849 -0.559 8.719 1.00 91.75 100 ASP A CA 1
ATOM 759 C C . ASP A 1 100 ? 6.810 -1.455 8.029 1.00 91.75 100 ASP A C 1
ATOM 761 O O . ASP A 1 100 ? 5.620 -1.139 7.997 1.00 91.75 100 ASP A O 1
ATOM 765 N N . GLY A 1 101 ? 7.246 -2.5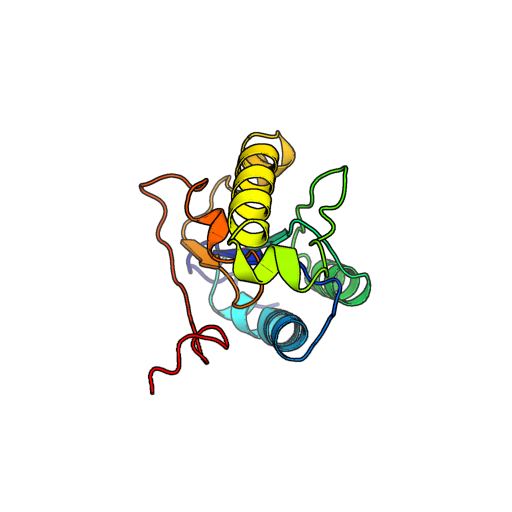88 7.472 1.00 93.25 101 GLY A N 1
ATOM 766 C CA . GLY A 1 101 ? 6.347 -3.544 6.834 1.00 93.25 101 GLY A CA 1
ATOM 767 C C . GLY A 1 101 ? 5.418 -4.227 7.832 1.00 93.25 101 GLY A C 1
ATOM 768 O O . GLY A 1 101 ? 4.219 -4.325 7.576 1.00 93.25 101 GLY A O 1
ATOM 769 N N . GLN A 1 102 ? 5.935 -4.633 8.990 1.00 94.81 102 GLN A N 1
ATOM 770 C CA . GLN A 1 102 ? 5.122 -5.188 10.074 1.00 94.81 102 GLN A CA 1
ATOM 771 C C . GLN A 1 102 ? 4.151 -4.143 10.636 1.00 94.81 102 GLN A C 1
ATOM 773 O O . GLN A 1 102 ? 2.970 -4.436 10.804 1.00 94.81 102 GLN A O 1
ATOM 778 N N . ALA A 1 103 ? 4.597 -2.898 10.822 1.00 95.25 103 ALA A N 1
ATOM 779 C CA . ALA A 1 103 ? 3.736 -1.788 11.231 1.00 95.25 103 ALA A CA 1
ATOM 780 C C . ALA A 1 103 ? 2.623 -1.486 10.208 1.00 95.25 103 ALA A C 1
ATOM 782 O O . ALA A 1 103 ? 1.536 -1.047 10.586 1.00 95.25 103 ALA A O 1
ATOM 783 N N . SER A 1 104 ? 2.860 -1.751 8.917 1.00 95.56 104 SER A N 1
ATOM 784 C CA . SER A 1 104 ? 1.830 -1.614 7.878 1.00 95.56 104 SER A CA 1
ATOM 785 C C . SER A 1 104 ? 0.712 -2.660 7.979 1.00 95.56 104 SER A C 1
ATOM 787 O O . SER A 1 104 ? -0.395 -2.394 7.513 1.00 95.56 104 SER A O 1
ATOM 789 N N . LEU A 1 105 ? 0.993 -3.819 8.589 1.00 95.19 105 LEU A N 1
ATOM 790 C CA . LEU A 1 105 ? 0.060 -4.938 8.768 1.00 95.19 105 LEU A CA 1
ATOM 791 C C . LEU A 1 105 ? -0.668 -4.910 10.119 1.00 95.19 105 LEU A C 1
ATOM 793 O O . LEU A 1 105 ? -1.668 -5.607 10.282 1.00 95.19 105 LEU A O 1
ATOM 797 N N . ASP A 1 106 ? -0.181 -4.131 11.084 1.00 94.50 106 ASP A N 1
ATOM 798 C CA . ASP A 1 106 ? -0.750 -4.093 12.428 1.00 94.50 106 ASP A CA 1
ATOM 799 C C . ASP A 1 106 ? -2.197 -3.574 12.426 1.00 94.50 106 ASP A C 1
ATOM 801 O O . ASP A 1 106 ? -2.500 -2.494 11.903 1.00 94.50 106 ASP A O 1
ATOM 805 N N . GLY A 1 107 ? -3.096 -4.374 13.006 1.00 93.00 107 GLY A N 1
ATOM 806 C CA . GLY A 1 107 ? -4.530 -4.092 13.068 1.00 93.00 107 GLY A CA 1
ATOM 807 C C . GLY A 1 107 ? -5.233 -4.026 11.708 1.00 93.00 107 GLY A C 1
ATOM 808 O O . GLY A 1 107 ? -6.256 -3.355 11.605 1.00 93.00 107 GLY A O 1
ATOM 809 N N . VAL A 1 108 ? -4.684 -4.652 10.660 1.00 95.38 108 VAL A N 1
ATOM 810 C CA . VAL A 1 108 ? -5.323 -4.742 9.337 1.00 95.38 108 VAL A CA 1
ATOM 811 C C . VAL A 1 108 ? -6.302 -5.914 9.300 1.00 95.38 108 VAL A C 1
ATOM 813 O O . VAL A 1 108 ? -5.935 -7.040 9.623 1.00 95.38 108 VAL A O 1
ATOM 816 N N . ASP A 1 109 ? -7.522 -5.662 8.826 1.00 96.00 109 ASP A N 1
ATOM 817 C CA . ASP A 1 109 ? -8.565 -6.684 8.665 1.00 96.00 109 ASP A CA 1
ATOM 818 C C . ASP A 1 109 ? -8.620 -7.246 7.240 1.00 96.00 109 ASP A C 1
ATOM 820 O O . ASP A 1 109 ? -9.086 -8.363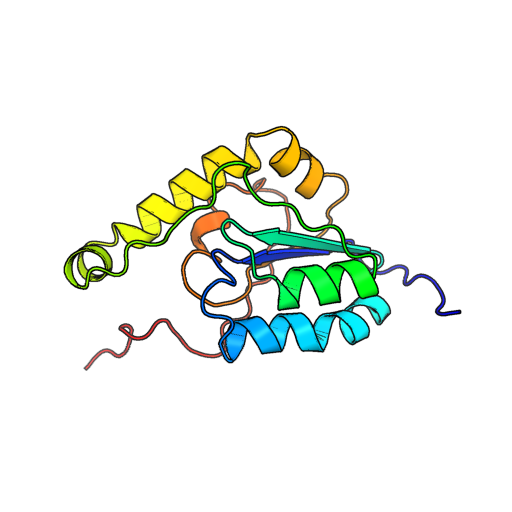 7.017 1.00 96.00 109 ASP A O 1
ATOM 824 N N . VAL A 1 110 ? -8.199 -6.459 6.244 1.00 95.50 110 VAL A N 1
ATOM 825 C CA . VAL A 1 110 ? -8.267 -6.841 4.830 1.00 95.50 110 VAL A CA 1
ATOM 826 C C . VAL A 1 110 ? -7.191 -6.148 4.001 1.00 95.50 110 VAL A C 1
ATOM 828 O O . VAL A 1 110 ? -6.884 -4.969 4.187 1.00 95.50 110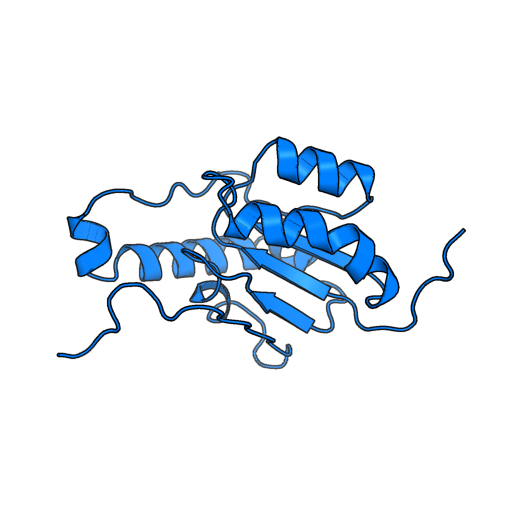 VAL A O 1
ATOM 831 N N . VAL A 1 111 ? -6.651 -6.876 3.025 1.00 95.25 111 VAL A N 1
ATOM 832 C CA . VAL A 1 111 ? -5.681 -6.353 2.062 1.00 95.25 111 VAL A CA 1
ATOM 833 C C . VAL A 1 111 ? -6.304 -6.248 0.677 1.00 95.25 111 VAL A C 1
ATOM 835 O O . VAL A 1 111 ? -6.914 -7.192 0.169 1.00 95.25 111 VAL A O 1
ATOM 838 N N . HIS A 1 112 ? -6.093 -5.105 0.029 1.00 93.56 112 HIS A N 1
ATOM 839 C CA . HIS A 1 112 ? -6.460 -4.864 -1.358 1.00 93.56 112 HIS A CA 1
ATOM 840 C C . HIS A 1 112 ? -5.214 -4.630 -2.220 1.00 93.56 112 HIS A C 1
ATOM 842 O O . HIS A 1 112 ? -4.686 -3.513 -2.267 1.00 93.56 112 HIS A O 1
ATOM 848 N N . PRO A 1 113 ? -4.730 -5.660 -2.936 1.00 88.44 113 PRO A N 1
ATOM 849 C CA . PRO A 1 113 ? -3.702 -5.488 -3.947 1.00 88.44 113 PRO A CA 1
ATOM 850 C C . PRO A 1 113 ? -4.283 -4.723 -5.132 1.00 88.44 113 PRO A C 1
ATOM 852 O O . PRO A 1 113 ? -5.091 -5.249 -5.903 1.00 88.44 113 PRO A O 1
ATOM 855 N N . ALA A 1 114 ? -3.857 -3.475 -5.288 1.00 83.38 114 ALA A N 1
ATOM 856 C CA . ALA A 1 114 ? -4.216 -2.670 -6.437 1.00 83.38 114 ALA A CA 1
ATOM 857 C C . ALA A 1 114 ? -3.535 -3.228 -7.695 1.00 83.38 114 ALA A C 1
ATOM 859 O O . ALA A 1 114 ? -2.345 -3.567 -7.696 1.00 83.38 114 ALA A O 1
ATOM 860 N N . SER A 1 115 ? -4.299 -3.312 -8.786 1.00 68.44 115 SER A N 1
ATOM 861 C CA . SER A 1 115 ? -3.814 -3.854 -10.056 1.00 68.44 115 SER A CA 1
ATOM 862 C C . SER A 1 115 ? -2.608 -3.070 -10.611 1.00 68.44 115 SER A C 1
ATOM 864 O O . SER A 1 115 ? -2.422 -1.872 -10.364 1.00 68.44 115 SER A O 1
ATOM 866 N N . GLY A 1 116 ? -1.739 -3.774 -11.341 1.00 67.31 116 GLY A N 1
ATOM 867 C CA . GLY A 1 116 ? -0.478 -3.252 -11.873 1.00 67.31 116 GLY A CA 1
ATOM 868 C C . GLY A 1 116 ? 0.708 -4.167 -11.569 1.00 67.31 116 GLY A C 1
ATOM 869 O O . GLY A 1 116 ? 0.560 -5.226 -10.956 1.00 67.31 116 GLY A O 1
ATOM 870 N N . GLU A 1 117 ? 1.895 -3.777 -12.027 1.00 67.00 117 GLU A N 1
ATOM 871 C CA . GLU A 1 117 ? 3.111 -4.562 -11.808 1.00 67.00 117 GLU A CA 1
ATOM 872 C C . GLU A 1 117 ? 3.449 -4.658 -10.312 1.00 67.00 117 GLU A C 1
ATOM 874 O O . GLU A 1 117 ? 3.468 -3.658 -9.592 1.00 67.00 117 GLU A O 1
ATOM 879 N N . GLY A 1 118 ? 3.699 -5.881 -9.843 1.00 68.19 118 GLY A N 1
ATOM 880 C CA . GLY A 1 118 ? 4.186 -6.160 -8.497 1.00 68.19 118 GLY A CA 1
ATOM 881 C C . GLY A 1 118 ? 3.132 -6.160 -7.390 1.00 68.19 118 GLY A C 1
ATOM 882 O O . GLY A 1 118 ? 3.470 -6.566 -6.291 1.00 68.19 118 GLY A O 1
ATOM 883 N N . GLY A 1 119 ? 1.885 -5.728 -7.612 1.00 72.31 119 GLY A N 1
ATOM 884 C CA . GLY A 1 119 ? 0.870 -5.674 -6.542 1.00 72.31 119 GLY A CA 1
ATOM 885 C C . GLY A 1 119 ? 0.422 -7.057 -6.050 1.00 72.31 119 GLY A C 1
ATOM 886 O O . GLY A 1 119 ? 0.402 -7.319 -4.852 1.00 72.31 119 GLY A O 1
ATOM 887 N N . VAL A 1 120 ? 0.119 -7.968 -6.979 1.00 80.44 120 VAL A N 1
ATOM 888 C CA . VAL A 1 120 ? -0.342 -9.336 -6.661 1.00 80.44 120 VAL A CA 1
ATOM 889 C C . VAL A 1 120 ? 0.778 -10.176 -6.046 1.00 80.44 120 VAL A C 1
ATOM 891 O O . VAL A 1 120 ? 0.524 -11.022 -5.197 1.00 80.44 120 VAL A O 1
ATOM 894 N N . GLU A 1 121 ? 2.026 -9.913 -6.429 1.00 84.81 121 GLU A N 1
ATOM 895 C CA . GLU A 1 121 ? 3.215 -10.594 -5.915 1.00 84.81 121 GLU A CA 1
ATOM 896 C C . GLU A 1 121 ? 3.435 -10.421 -4.404 1.00 84.81 121 GLU A C 1
ATOM 898 O O . GLU A 1 121 ? 4.228 -11.167 -3.828 1.00 84.81 121 GLU A O 1
ATOM 903 N N . ALA A 1 122 ? 2.741 -9.474 -3.764 1.00 86.38 122 ALA A N 1
ATOM 904 C CA . ALA A 1 122 ? 2.730 -9.326 -2.314 1.00 86.38 122 ALA A CA 1
ATOM 905 C C . ALA A 1 122 ? 1.982 -10.457 -1.598 1.00 86.38 122 ALA A C 1
ATOM 907 O O . ALA A 1 122 ? 2.310 -10.749 -0.453 1.00 86.38 122 ALA A O 1
ATOM 908 N N . ALA A 1 123 ? 1.013 -11.108 -2.256 1.00 86.88 123 ALA A N 1
ATOM 909 C CA . ALA A 1 123 ? 0.174 -12.144 -1.645 1.00 86.88 123 ALA A CA 1
ATOM 910 C C . ALA A 1 123 ? 1.001 -13.284 -1.027 1.00 86.88 123 ALA A C 1
ATOM 912 O O . ALA A 1 123 ? 0.700 -13.754 0.062 1.00 86.88 123 ALA A O 1
ATOM 913 N N . ASP A 1 124 ? 2.107 -13.641 -1.679 1.00 85.44 124 ASP A N 1
ATOM 914 C CA . ASP A 1 124 ? 3.093 -14.635 -1.237 1.00 85.44 124 ASP A CA 1
ATOM 915 C C . ASP A 1 124 ? 3.826 -14.291 0.076 1.00 85.44 124 ASP A C 1
ATOM 917 O O . ASP A 1 124 ? 4.586 -15.115 0.594 1.00 85.44 124 ASP A O 1
ATOM 921 N N . ALA A 1 125 ? 3.715 -13.049 0.540 1.00 88.44 125 ALA A N 1
ATOM 922 C CA . ALA A 1 125 ? 4.416 -12.510 1.698 1.00 88.44 125 ALA A CA 1
ATOM 923 C C . ALA A 1 125 ? 3.461 -12.050 2.814 1.00 88.44 125 ALA A C 1
ATOM 925 O O . ALA A 1 125 ? 3.934 -11.656 3.878 1.00 88.44 125 ALA A O 1
ATOM 926 N N . LEU A 1 126 ? 2.146 -12.091 2.579 1.00 91.50 126 LEU A N 1
ATOM 927 C CA . LEU A 1 126 ? 1.127 -11.732 3.565 1.00 91.50 126 LEU A CA 1
ATOM 928 C C . LEU A 1 126 ? 0.820 -12.915 4.503 1.00 91.50 126 LEU A C 1
ATOM 930 O O . LEU A 1 126 ? 1.026 -14.071 4.118 1.00 91.50 126 LEU A O 1
ATOM 934 N N . PRO A 1 127 ? 0.307 -12.654 5.721 1.00 90.88 127 PRO A N 1
ATOM 935 C CA . PRO A 1 127 ? -0.212 -13.702 6.597 1.00 90.88 127 PRO A CA 1
ATOM 936 C C . PRO A 1 127 ? -1.311 -14.524 5.908 1.00 90.88 127 PRO A C 1
ATOM 938 O O . PRO A 1 127 ? -2.162 -13.977 5.209 1.00 90.88 127 PRO A O 1
ATOM 941 N N . ALA A 1 128 ? -1.293 -15.845 6.098 1.00 88.38 128 ALA A N 1
ATOM 942 C CA . ALA A 1 128 ? -2.180 -16.769 5.382 1.00 88.38 128 ALA A CA 1
ATOM 943 C C . ALA A 1 128 ? -3.663 -16.652 5.784 1.00 88.38 128 ALA A C 1
ATOM 945 O O . ALA A 1 128 ? -4.540 -17.089 5.042 1.00 88.38 128 ALA A O 1
ATOM 946 N N . ASP A 1 129 ? -3.932 -16.102 6.963 1.00 89.94 129 ASP A N 1
ATOM 947 C CA . ASP A 1 129 ? -5.255 -15.860 7.530 1.00 89.94 129 ASP A CA 1
ATOM 948 C C . ASP A 1 129 ? -5.820 -14.477 7.182 1.00 89.94 129 ASP A C 1
ATOM 950 O O . ASP A 1 129 ? -7.005 -14.237 7.412 1.00 89.94 129 ASP A O 1
ATOM 954 N N . LEU A 1 130 ? -5.012 -13.589 6.592 1.00 92.62 130 LEU A N 1
ATOM 955 C CA . LEU A 1 130 ? -5.424 -12.234 6.253 1.00 92.62 130 LEU A CA 1
ATOM 956 C C . LEU A 1 130 ? -6.247 -12.220 4.948 1.00 92.62 130 LEU A C 1
ATOM 958 O O . LEU A 1 130 ? -5.727 -12.590 3.888 1.00 92.62 130 LEU A O 1
ATOM 962 N N . PRO A 1 131 ? -7.521 -11.782 4.977 1.00 92.62 131 PRO A N 1
ATOM 963 C CA . PRO A 1 131 ? -8.360 -11.719 3.789 1.00 92.62 131 PRO A CA 1
ATOM 964 C C . PRO A 1 131 ? -7.757 -10.852 2.680 1.00 92.62 131 PRO A C 1
ATOM 966 O O . PRO A 1 131 ? -7.344 -9.710 2.902 1.00 92.62 131 PRO A O 1
ATOM 969 N N . LEU A 1 132 ? -7.774 -11.381 1.454 1.00 90.69 132 LEU A N 1
ATOM 970 C CA . LEU A 1 132 ? -7.277 -10.704 0.260 1.00 90.69 132 LEU A CA 1
ATOM 971 C C . LEU A 1 132 ? -8.422 -10.438 -0.719 1.00 90.69 132 LEU A C 1
ATOM 973 O O . LEU A 1 132 ? -9.052 -11.373 -1.214 1.00 90.69 132 LEU A O 1
ATOM 977 N N . HIS A 1 133 ? -8.651 -9.172 -1.059 1.00 87.62 133 HIS A N 1
ATOM 978 C CA . HIS A 1 133 ? -9.585 -8.789 -2.113 1.00 87.62 133 HIS A CA 1
ATOM 979 C C . HIS A 1 133 ? -8.825 -8.223 -3.313 1.00 87.62 133 HIS A C 1
ATOM 981 O O . HIS A 1 133 ? -8.351 -7.088 -3.288 1.00 87.62 133 HIS A O 1
ATOM 987 N N . VAL A 1 134 ? -8.725 -9.002 -4.391 1.00 81.44 134 VAL A N 1
ATOM 988 C CA . VAL A 1 134 ? -8.082 -8.571 -5.639 1.00 81.44 134 VAL A CA 1
ATOM 989 C C . VAL A 1 134 ? -9.152 -8.205 -6.660 1.00 81.44 134 VAL A C 1
ATOM 991 O O . VAL A 1 134 ? -9.957 -9.048 -7.047 1.00 81.44 134 VAL A O 1
ATOM 994 N N . HIS A 1 135 ? -9.121 -6.965 -7.149 1.00 74.75 135 HIS A N 1
ATOM 995 C CA . HIS A 1 135 ? -9.980 -6.520 -8.244 1.00 74.75 135 HIS A CA 1
ATOM 996 C C . HIS A 1 135 ? -9.144 -6.338 -9.518 1.00 74.75 135 HIS A C 1
ATOM 998 O O . HIS A 1 135 ? -8.281 -5.461 -9.588 1.00 74.75 135 HIS A O 1
ATOM 1004 N N . MET A 1 136 ? -9.376 -7.189 -10.524 1.00 70.12 136 MET A N 1
ATOM 1005 C CA . MET A 1 136 ? -8.686 -7.142 -11.819 1.00 70.12 136 MET A CA 1
ATOM 1006 C C . MET A 1 136 ? -9.667 -6.734 -12.920 1.00 70.12 136 MET A C 1
ATOM 1008 O O . MET A 1 136 ? -10.468 -7.552 -13.362 1.00 70.12 136 MET A O 1
ATOM 1012 N N . LEU A 1 137 ? -9.590 -5.475 -13.361 1.00 63.59 137 LEU A N 1
ATOM 1013 C CA . LEU A 1 137 ? -10.419 -4.951 -14.457 1.00 63.59 137 LEU A CA 1
ATOM 1014 C C . LEU A 1 137 ? -9.977 -5.477 -15.831 1.00 63.59 137 LEU A C 1
ATOM 1016 O O . LEU A 1 137 ? -10.807 -5.701 -16.705 1.00 63.59 137 LEU A O 1
ATOM 1020 N N . GLU A 1 138 ? -8.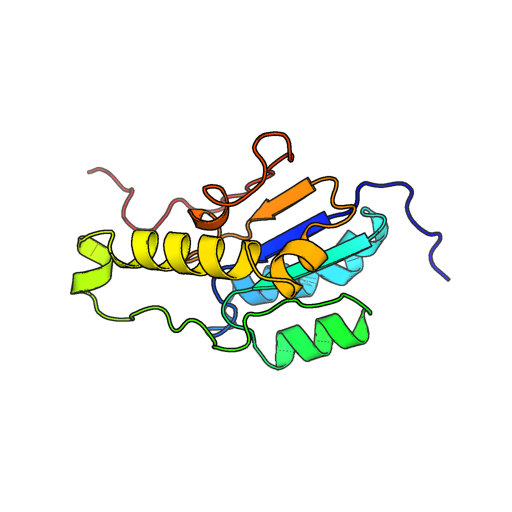675 -5.711 -16.008 1.00 59.94 138 GLU A N 1
ATOM 1021 C CA . GLU A 1 138 ? -8.106 -6.331 -17.203 1.00 59.94 138 GLU A CA 1
ATOM 1022 C C . GLU A 1 138 ? -7.127 -7.444 -16.789 1.00 59.94 138 GLU A C 1
ATOM 1024 O O . GLU A 1 138 ? -6.358 -7.263 -15.836 1.00 59.94 138 GLU A O 1
ATOM 1029 N N . PRO A 1 139 ? -7.110 -8.598 -17.483 1.00 59.75 139 PRO A N 1
ATOM 1030 C CA . PRO A 1 139 ? -6.049 -9.583 -17.307 1.00 59.75 139 PRO A CA 1
ATOM 1031 C C . PRO A 1 139 ? -4.694 -8.974 -17.703 1.00 59.75 139 PRO A C 1
ATOM 1033 O O . PRO A 1 139 ? -4.623 -8.056 -18.523 1.00 59.75 139 PRO A O 1
ATOM 1036 N N . ARG A 1 140 ? -3.584 -9.489 -17.147 1.00 55.38 140 ARG A N 1
ATOM 1037 C CA . ARG A 1 140 ? -2.241 -9.035 -17.554 1.00 55.38 140 ARG A CA 1
ATOM 1038 C C . ARG A 1 140 ? -2.113 -9.142 -19.079 1.00 55.38 140 ARG A C 1
ATOM 1040 O O . ARG A 1 140 ? -2.366 -10.209 -19.642 1.00 55.38 140 ARG A O 1
ATOM 1047 N N . ARG A 1 141 ? -1.702 -8.051 -19.744 1.00 55.34 141 ARG A N 1
ATOM 1048 C CA . ARG A 1 141 ? -1.427 -8.040 -21.192 1.00 55.34 141 ARG A CA 1
ATOM 1049 C C . ARG A 1 141 ? -0.414 -9.148 -21.500 1.00 55.34 141 ARG A C 1
ATOM 1051 O O . ARG A 1 141 ? 0.731 -9.067 -21.062 1.00 55.34 141 ARG A O 1
ATOM 1058 N N . GLY A 1 142 ? -0.875 -10.201 -22.176 1.00 49.25 142 GLY A N 1
ATOM 1059 C CA . GLY A 1 142 ? -0.137 -11.457 -22.380 1.00 49.25 142 GLY A CA 1
ATOM 1060 C C . GLY A 1 142 ? -0.956 -12.734 -22.129 1.00 49.25 142 GLY A C 1
ATOM 1061 O O . GLY A 1 142 ? -0.518 -13.803 -22.527 1.00 49.25 142 GLY A O 1
ATOM 1062 N N . LEU A 1 143 ? -2.146 -12.631 -21.521 1.00 45.34 143 LEU A N 1
ATOM 1063 C CA . LEU A 1 143 ? -3.124 -13.726 -21.365 1.00 45.34 143 LEU A CA 1
ATOM 1064 C C . LEU A 1 143 ? -4.244 -13.690 -22.425 1.00 45.34 143 LEU A C 1
ATOM 1066 O O . LEU A 1 143 ? -5.366 -14.121 -22.173 1.00 45.34 143 LEU A O 1
ATOM 1070 N N . HIS A 1 144 ? -3.956 -13.171 -23.617 1.00 43.91 144 HIS A N 1
ATOM 1071 C CA . HIS A 1 144 ? -4.779 -13.472 -24.784 1.00 43.91 144 HIS A CA 1
ATOM 1072 C C . HIS A 1 144 ? -4.167 -14.712 -25.428 1.00 43.91 144 HIS A C 1
ATOM 1074 O O . HIS A 1 144 ? -3.093 -14.632 -26.019 1.00 43.91 144 HIS A O 1
ATOM 1080 N N . GLY A 1 145 ? -4.806 -15.863 -25.215 1.00 47.09 145 GLY A N 1
ATOM 1081 C CA . GLY A 1 145 ? -4.589 -17.005 -26.092 1.00 47.09 145 GLY A CA 1
ATOM 1082 C C . GLY A 1 145 ? -5.070 -16.634 -27.490 1.00 47.09 145 GLY A C 1
ATOM 1083 O O . GLY A 1 145 ? -6.119 -15.998 -27.626 1.00 47.09 145 GLY A O 1
ATOM 1084 N N . GLU A 1 146 ? -4.279 -16.991 -28.495 1.00 42.53 146 GLU A N 1
ATOM 1085 C CA . GLU A 1 146 ? -4.843 -17.316 -29.806 1.00 42.53 146 GLU A CA 1
ATOM 1086 C C . GLU A 1 146 ? -5.554 -18.672 -29.731 1.00 42.53 146 GLU A C 1
ATOM 1088 O O . GLU A 1 146 ? -5.068 -19.550 -28.974 1.00 42.53 146 GLU A O 1
#